Protein AF-A0A0Q6PTZ9-F1 (afdb_monomer)

Foldseek 3Di:
DDDQDPFNVVVQVVCCVVVVFHWDQDDDPPDFRTATPVRPDTHDGQGDDPDPDPCVVVSVVVVVVVVVVVPDDD

Nearest PDB structures (foldseek):
  5j4a-assembly2_C  TM=4.663E-01  e=4.414E-01  Burkholderia pseudomallei

Mean predicted aligned error: 9.44 Å

Structure (mmCIF, N/CA/C/O backbone):
data_AF-A0A0Q6PTZ9-F1
#
_entry.id   AF-A0A0Q6PTZ9-F1
#
loop_
_atom_site.group_PDB
_atom_site.id
_atom_site.type_symbol
_atom_site.label_atom_id
_atom_site.label_alt_id
_atom_site.label_comp_id
_atom_site.label_asym_id
_atom_site.label_entity_id
_atom_site.label_seq_id
_atom_site.pdbx_PDB_ins_code
_atom_site.Cartn_x
_atom_site.Cartn_y
_atom_site.Cartn_z
_atom_site.occupancy
_atom_site.B_iso_or_equiv
_atom_site.auth_seq_id
_atom_site.auth_comp_id
_atom_site.auth_asym_id
_atom_site.auth_atom_id
_atom_site.pdbx_PDB_model_num
ATOM 1 N N . MET A 1 1 ? 9.328 8.777 11.061 1.00 59.09 1 MET A N 1
ATOM 2 C CA . MET A 1 1 ? 8.486 8.499 9.888 1.00 59.09 1 MET A CA 1
ATOM 3 C C . MET A 1 1 ? 9.387 8.649 8.685 1.00 59.09 1 MET A C 1
ATOM 5 O O . MET A 1 1 ? 9.984 9.714 8.539 1.00 59.09 1 MET A O 1
ATOM 9 N N . ASN A 1 2 ? 9.613 7.563 7.949 1.00 63.75 2 ASN A N 1
ATOM 10 C CA . ASN A 1 2 ? 10.429 7.627 6.739 1.00 63.75 2 ASN A CA 1
ATOM 11 C C . ASN A 1 2 ? 9.686 8.431 5.667 1.00 63.75 2 ASN A C 1
ATOM 13 O O . ASN A 1 2 ? 8.480 8.652 5.761 1.00 63.75 2 ASN A O 1
ATOM 17 N N . GLN A 1 3 ? 10.423 8.946 4.689 1.00 73.50 3 GLN A N 1
ATOM 18 C CA . GLN A 1 3 ? 9.808 9.675 3.591 1.00 73.50 3 GLN A CA 1
ATOM 19 C C . GLN A 1 3 ? 9.088 8.682 2.670 1.00 73.50 3 GLN A C 1
ATOM 21 O O . GLN A 1 3 ? 9.721 7.751 2.172 1.00 73.50 3 GLN A O 1
ATOM 26 N N . GLU A 1 4 ? 7.792 8.913 2.448 1.00 76.56 4 GLU A N 1
ATOM 27 C CA . GLU A 1 4 ? 6.958 8.140 1.524 1.00 76.56 4 GLU A CA 1
ATOM 28 C C . GLU A 1 4 ? 7.602 8.100 0.132 1.00 76.56 4 GLU A C 1
ATOM 30 O O . GLU A 1 4 ? 7.983 9.135 -0.434 1.00 76.56 4 GLU A O 1
ATOM 35 N N . ARG A 1 5 ? 7.751 6.896 -0.425 1.00 79.75 5 ARG A N 1
ATOM 36 C CA . ARG A 1 5 ? 8.341 6.718 -1.755 1.00 79.75 5 ARG A CA 1
ATOM 37 C C . ARG A 1 5 ? 7.284 6.914 -2.849 1.00 79.75 5 ARG A C 1
ATOM 39 O O . ARG A 1 5 ? 6.117 6.585 -2.649 1.00 79.75 5 ARG A O 1
ATOM 46 N N . PRO A 1 6 ? 7.662 7.358 -4.063 1.00 81.69 6 PRO A N 1
ATOM 47 C CA . PRO A 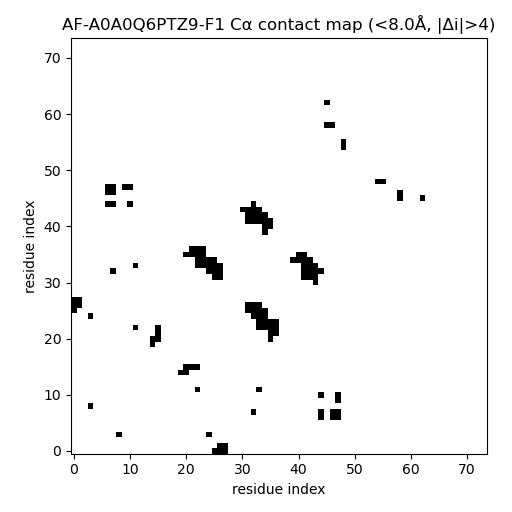1 6 ? 6.695 7.588 -5.143 1.00 81.69 6 PRO A CA 1
ATOM 48 C C . PRO A 1 6 ? 5.826 6.369 -5.496 1.00 81.69 6 PRO A C 1
ATOM 50 O O . PRO A 1 6 ? 4.652 6.514 -5.822 1.00 81.69 6 PRO A O 1
ATOM 53 N N . ASN A 1 7 ? 6.379 5.156 -5.417 1.00 77.06 7 ASN A N 1
ATOM 54 C CA . ASN A 1 7 ? 5.635 3.915 -5.645 1.00 77.06 7 ASN A CA 1
ATOM 55 C C . ASN A 1 7 ? 4.630 3.610 -4.523 1.00 77.06 7 ASN A C 1
ATOM 57 O O . ASN A 1 7 ? 3.574 3.049 -4.802 1.00 77.06 7 ASN A O 1
ATOM 61 N N . GLU A 1 8 ? 4.948 3.974 -3.281 1.00 78.62 8 GLU A N 1
ATOM 62 C CA . GLU A 1 8 ? 4.059 3.824 -2.126 1.00 78.62 8 GLU A CA 1
ATOM 63 C C . GLU A 1 8 ? 2.848 4.748 -2.285 1.00 78.62 8 GLU A C 1
ATOM 65 O O . GLU A 1 8 ? 1.711 4.279 -2.223 1.00 78.62 8 GLU A O 1
ATOM 70 N N . ALA A 1 9 ? 3.080 6.014 -2.649 1.00 85.06 9 ALA A N 1
ATOM 71 C CA . ALA A 1 9 ? 2.015 6.986 -2.891 1.00 85.06 9 ALA A CA 1
ATOM 72 C C . ALA A 1 9 ? 1.043 6.539 -4.002 1.00 85.06 9 ALA A C 1
ATOM 74 O O . ALA A 1 9 ? -0.177 6.655 -3.860 1.00 85.06 9 ALA A O 1
ATOM 75 N N . VAL A 1 10 ? 1.562 5.985 -5.104 1.00 8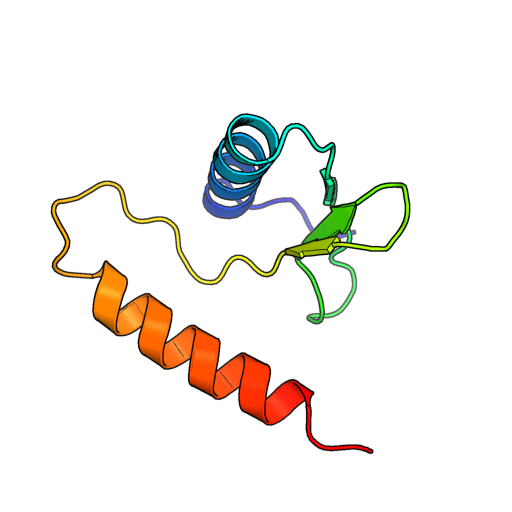5.00 10 VAL A N 1
ATOM 76 C CA . VAL A 1 10 ? 0.721 5.455 -6.192 1.00 85.00 10 VAL A CA 1
ATOM 77 C C . VAL A 1 10 ? -0.076 4.233 -5.731 1.00 85.00 10 VAL A C 1
ATOM 79 O O . VAL A 1 10 ? -1.267 4.130 -6.027 1.00 85.00 10 VAL A O 1
ATOM 82 N N . ALA A 1 11 ? 0.544 3.312 -4.986 1.00 83.38 11 ALA A N 1
ATOM 83 C CA . ALA A 1 11 ? -0.156 2.150 -4.441 1.00 83.38 11 ALA A CA 1
ATOM 84 C C . ALA A 1 11 ? -1.283 2.562 -3.488 1.00 83.38 11 ALA A C 1
ATOM 86 O O . ALA A 1 11 ? -2.395 2.048 -3.614 1.00 83.38 11 ALA A O 1
ATOM 87 N N . LYS A 1 12 ? -1.019 3.523 -2.593 1.00 86.56 12 LYS A N 1
ATOM 88 C CA . LYS A 1 12 ? -2.020 4.108 -1.699 1.00 86.56 12 LYS A CA 1
ATOM 89 C C . LYS A 1 12 ? -3.231 4.597 -2.492 1.00 86.56 12 LYS A C 1
ATOM 91 O O . LYS A 1 12 ? -4.336 4.123 -2.251 1.00 86.56 12 LYS A O 1
ATOM 96 N N . GLN A 1 13 ? -3.023 5.445 -3.500 1.00 88.62 13 GLN A N 1
ATOM 97 C CA . GLN A 1 13 ? -4.122 5.996 -4.304 1.00 88.62 13 GLN A CA 1
ATOM 98 C C . GLN A 1 13 ? -4.953 4.918 -5.014 1.00 88.62 13 GLN A C 1
ATOM 100 O O . GLN A 1 13 ? -6.177 5.034 -5.108 1.00 88.62 13 GLN A O 1
ATOM 105 N N . ILE A 1 14 ? -4.310 3.860 -5.521 1.00 85.69 14 ILE A N 1
ATOM 106 C CA . ILE A 1 14 ? -5.012 2.742 -6.167 1.00 85.69 14 ILE A CA 1
ATOM 107 C C . ILE A 1 14 ? -5.891 2.007 -5.150 1.00 85.69 14 ILE A C 1
ATOM 109 O O . ILE A 1 14 ? -7.062 1.751 -5.433 1.00 85.69 14 ILE A O 1
ATOM 113 N N . VAL A 1 15 ? -5.347 1.679 -3.977 1.00 85.25 15 VAL A N 1
ATOM 114 C CA . VAL A 1 15 ? -6.065 0.920 -2.943 1.00 85.25 15 VAL A CA 1
ATOM 115 C C . VAL A 1 15 ? -7.208 1.740 -2.350 1.00 85.25 15 VAL A C 1
ATOM 117 O O . VAL A 1 15 ? -8.327 1.235 -2.286 1.00 85.25 15 VAL A O 1
ATOM 120 N N . GLU A 1 16 ? -6.975 3.009 -2.007 1.00 89.19 16 GLU A N 1
ATOM 121 C CA . GLU A 1 16 ? -8.013 3.917 -1.498 1.00 89.19 16 GLU A CA 1
ATOM 122 C C . GLU A 1 16 ? -9.179 4.038 -2.487 1.00 89.19 16 GLU A C 1
ATOM 124 O O . GLU A 1 16 ? -10.342 3.900 -2.109 1.00 89.19 16 GLU A O 1
ATOM 129 N N . ARG A 1 17 ? -8.883 4.195 -3.785 1.00 90.31 17 ARG A N 1
ATOM 130 C CA . ARG A 1 17 ? -9.911 4.280 -4.832 1.00 90.31 17 ARG A CA 1
ATOM 131 C C . ARG A 1 17 ? -10.694 2.979 -5.016 1.00 90.31 17 ARG A C 1
ATOM 133 O O . ARG A 1 17 ? -11.897 3.034 -5.258 1.00 90.31 17 ARG A O 1
ATOM 140 N N . VAL A 1 18 ? -10.024 1.827 -4.988 1.00 87.38 18 VAL A N 1
ATOM 141 C CA . VAL A 1 18 ? -10.659 0.519 -5.233 1.00 87.38 18 VAL A CA 1
ATOM 142 C C . VAL A 1 18 ? -11.493 0.071 -4.037 1.00 87.38 18 VAL A C 1
ATOM 144 O O . VAL A 1 18 ? -12.568 -0.494 -4.225 1.00 87.38 18 VAL A O 1
ATOM 147 N N . MET A 1 19 ? -11.003 0.311 -2.821 1.00 83.69 19 MET A N 1
ATOM 148 C CA . MET A 1 19 ? -11.635 -0.165 -1.590 1.00 83.69 19 MET A CA 1
ATOM 149 C C . MET A 1 19 ? -12.545 0.872 -0.927 1.00 83.69 19 MET A C 1
ATOM 151 O O . MET A 1 19 ? -13.346 0.499 -0.075 1.00 83.69 19 MET A O 1
ATOM 155 N N . GLY A 1 20 ? -12.446 2.151 -1.299 1.00 89.00 20 GLY A N 1
ATOM 156 C CA . GLY A 1 20 ? -13.205 3.225 -0.657 1.00 89.00 20 GLY A CA 1
ATOM 157 C C . GLY A 1 20 ? -12.791 3.460 0.798 1.00 89.00 20 GLY A C 1
ATOM 158 O O . GLY A 1 20 ? -13.636 3.791 1.624 1.00 89.00 20 GLY A O 1
ATOM 159 N N . ILE A 1 21 ? -11.510 3.249 1.112 1.00 88.25 21 ILE A N 1
ATOM 160 C CA . ILE A 1 21 ? -10.924 3.447 2.446 1.00 88.25 21 ILE A CA 1
ATOM 161 C C . ILE A 1 21 ? -9.891 4.573 2.410 1.00 88.25 21 ILE A C 1
ATOM 163 O O . ILE A 1 21 ? -9.432 4.953 1.335 1.00 88.25 21 ILE A O 1
ATOM 167 N N . GLU A 1 22 ? -9.491 5.058 3.583 1.00 88.75 22 GLU A N 1
ATOM 168 C CA . GLU A 1 22 ? -8.384 6.002 3.748 1.00 88.75 22 GLU A CA 1
ATOM 169 C C . GLU A 1 22 ? -7.208 5.312 4.444 1.00 88.75 22 GLU A C 1
ATOM 171 O O . GLU A 1 22 ? -7.392 4.574 5.417 1.00 88.75 22 GLU A O 1
ATOM 176 N N . LEU A 1 23 ? -5.998 5.550 3.938 1.00 86.88 23 LEU A N 1
ATOM 177 C CA . LEU A 1 23 ? -4.763 4.929 4.400 1.00 86.88 23 LEU A CA 1
ATOM 178 C C . LEU A 1 23 ? -3.765 5.991 4.874 1.00 86.88 23 LEU A C 1
ATOM 180 O O . LEU A 1 23 ? -3.406 6.927 4.156 1.00 86.88 23 LEU A O 1
ATOM 184 N N . THR A 1 24 ? -3.248 5.819 6.085 1.00 85.75 24 THR A N 1
ATOM 185 C CA . THR A 1 24 ? -2.228 6.696 6.671 1.00 85.75 24 THR A CA 1
ATOM 186 C C . THR A 1 24 ? -0.868 6.022 6.602 1.00 85.75 24 THR A C 1
ATOM 188 O O . THR A 1 24 ? -0.751 4.839 6.912 1.00 85.75 24 THR A O 1
ATOM 191 N N . HIS A 1 25 ? 0.160 6.764 6.183 1.00 82.69 25 HIS A N 1
ATOM 192 C CA . HIS A 1 25 ? 1.520 6.233 6.111 1.00 82.69 25 HIS A CA 1
ATOM 193 C C . HIS A 1 25 ? 2.000 5.870 7.521 1.00 82.69 25 HIS A C 1
ATOM 195 O O . HIS A 1 25 ? 1.911 6.684 8.442 1.00 82.69 25 HIS A O 1
ATOM 201 N N . 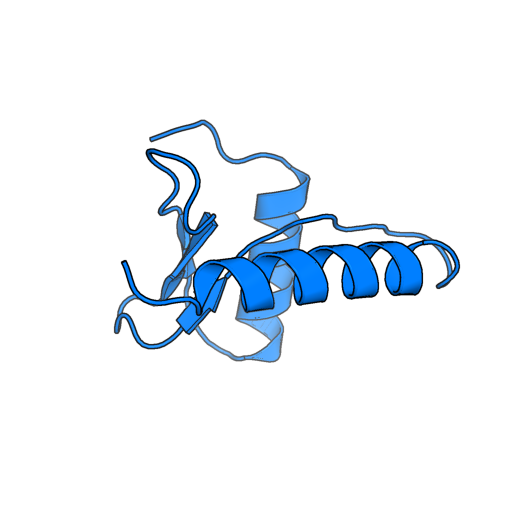ALA A 1 26 ? 2.454 4.632 7.693 1.00 78.56 26 ALA A N 1
ATOM 202 C CA . ALA A 1 26 ? 2.738 4.037 8.996 1.00 78.56 26 ALA A CA 1
ATOM 203 C C . ALA A 1 26 ? 4.200 3.578 9.142 1.00 78.56 26 ALA A C 1
ATOM 205 O O . ALA A 1 26 ? 4.589 3.129 10.227 1.00 78.56 26 ALA A O 1
ATOM 206 N N . ASP A 1 27 ? 5.036 3.727 8.102 1.00 68.62 27 ASP A N 1
ATOM 207 C CA . ASP A 1 27 ? 6.394 3.187 8.147 1.00 68.62 27 ASP A CA 1
ATOM 208 C C . ASP A 1 27 ? 7.297 3.961 9.118 1.00 68.62 27 ASP A C 1
ATOM 210 O O . ASP A 1 27 ? 7.618 5.155 8.989 1.00 68.62 27 ASP A O 1
ATOM 214 N N . THR A 1 28 ? 7.723 3.225 10.136 1.00 59.41 28 THR A N 1
ATOM 215 C CA . THR A 1 28 ? 8.730 3.664 11.094 1.00 59.41 28 THR A CA 1
ATOM 216 C C . THR A 1 28 ? 9.907 2.698 11.175 1.00 59.41 28 THR A C 1
ATOM 218 O O . THR A 1 28 ? 11.015 3.187 11.361 1.00 59.41 28 THR A O 1
ATOM 221 N N . HIS A 1 29 ? 9.724 1.380 10.991 1.00 54.31 29 HIS A N 1
ATOM 222 C CA . HIS A 1 29 ? 10.798 0.385 11.183 1.00 54.31 29 HIS A CA 1
ATOM 223 C C . HIS A 1 29 ? 10.653 -0.920 10.354 1.00 54.31 29 HIS A C 1
ATOM 225 O O . HIS A 1 29 ? 11.193 -1.951 10.755 1.00 54.31 29 HIS A O 1
ATOM 231 N N . GLY A 1 30 ? 9.975 -0.911 9.194 1.00 56.50 30 GLY A N 1
ATOM 232 C CA . GLY A 1 30 ? 10.014 -2.048 8.252 1.00 56.50 30 GLY A CA 1
ATOM 233 C C . GLY A 1 30 ? 8.925 -3.117 8.411 1.00 56.50 30 GLY A C 1
ATOM 234 O O . GLY A 1 30 ? 9.153 -4.273 8.048 1.00 56.50 30 GLY A O 1
ATOM 235 N N . GLY A 1 31 ? 7.760 -2.737 8.941 1.00 66.12 31 GLY A N 1
ATOM 236 C CA . GLY A 1 31 ? 6.588 -3.612 9.060 1.00 66.12 31 GLY A CA 1
ATOM 237 C C . GLY 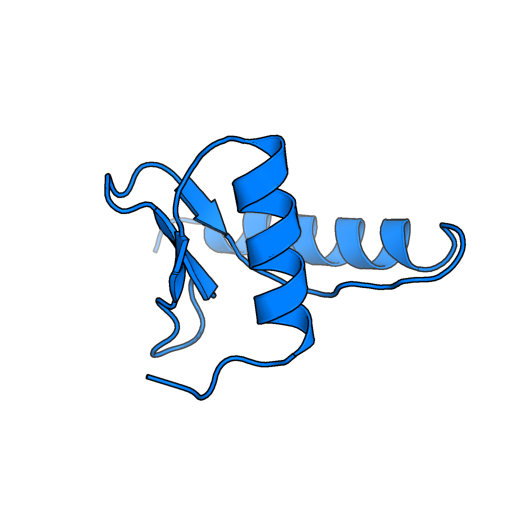A 1 31 ? 5.540 -3.370 7.972 1.00 66.12 31 GLY A C 1
ATOM 238 O O . GLY A 1 31 ? 5.304 -4.238 7.139 1.00 66.12 31 GLY A O 1
ATOM 239 N N . VAL A 1 32 ? 4.904 -2.196 8.000 1.00 68.25 32 VAL A N 1
ATOM 240 C CA . VAL A 1 32 ? 3.728 -1.853 7.187 1.00 68.25 32 VAL A CA 1
ATOM 241 C C . VAL A 1 32 ? 3.877 -0.427 6.659 1.00 68.25 32 VAL A C 1
ATOM 243 O O . VAL A 1 32 ? 4.189 0.477 7.434 1.00 68.25 32 VAL A O 1
ATOM 246 N N . ASP A 1 33 ? 3.613 -0.225 5.366 1.00 78.00 33 ASP A N 1
ATOM 247 C CA . ASP A 1 33 ? 3.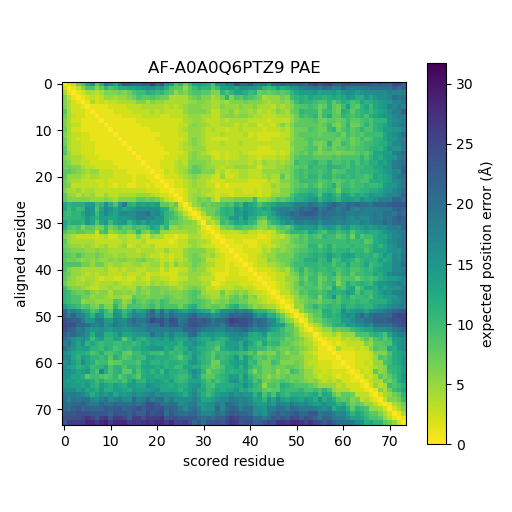753 1.088 4.725 1.00 78.00 33 ASP A CA 1
ATOM 248 C C . ASP A 1 33 ? 2.541 1.982 4.997 1.00 78.00 33 ASP A C 1
ATOM 250 O O . ASP A 1 33 ? 2.702 3.181 5.229 1.00 78.00 33 ASP A O 1
ATOM 254 N N . TYR A 1 34 ? 1.332 1.404 5.039 1.00 81.00 34 TYR A N 1
ATOM 255 C CA . TYR A 1 34 ? 0.115 2.127 5.408 1.00 81.00 34 TYR A CA 1
ATOM 256 C C . TYR A 1 34 ? -0.846 1.330 6.278 1.00 81.00 34 TYR A C 1
ATOM 258 O O . TYR A 1 34 ? -1.000 0.122 6.115 1.00 81.00 34 TYR A O 1
ATOM 266 N N . LEU A 1 35 ? -1.570 2.042 7.134 1.00 84.88 35 LEU A N 1
ATOM 267 C CA . LEU A 1 35 ? -2.644 1.498 7.954 1.00 84.88 35 LEU A CA 1
ATOM 268 C C . LEU A 1 35 ? -3.928 2.299 7.724 1.00 84.88 35 LEU A C 1
ATOM 270 O O . LEU A 1 35 ? -3.883 3.526 7.601 1.00 84.88 35 LEU A O 1
ATOM 274 N N . SER A 1 36 ? -5.072 1.624 7.674 1.00 85.12 36 SER A N 1
ATOM 275 C CA . SER A 1 36 ? -6.363 2.307 7.708 1.00 85.12 36 SER A CA 1
ATOM 276 C C . SER A 1 36 ? -6.602 2.968 9.065 1.00 85.12 36 SER A C 1
ATOM 278 O O . SER A 1 36 ? -6.064 2.548 10.090 1.00 85.12 36 SER A O 1
ATOM 280 N N . LEU A 1 37 ? -7.436 4.009 9.086 1.00 85.19 37 LEU A N 1
ATOM 281 C CA . LEU A 1 37 ? -7.742 4.754 10.315 1.00 85.19 37 LEU A CA 1
ATOM 282 C C . LEU A 1 37 ? -8.395 3.888 11.404 1.00 85.19 37 LEU A C 1
ATOM 284 O O . LEU A 1 37 ? -8.187 4.124 12.590 1.00 85.19 37 LEU A O 1
ATOM 288 N N . ASP A 1 38 ? -9.173 2.886 11.001 1.00 84.56 38 ASP A N 1
ATOM 289 C CA . ASP A 1 38 ? -9.804 1.914 11.897 1.00 84.56 38 ASP A CA 1
ATOM 290 C C . ASP A 1 38 ? -8.870 0.747 12.280 1.00 84.56 38 ASP A C 1
ATOM 292 O O . ASP A 1 38 ? -9.256 -0.123 13.059 1.00 84.56 38 ASP A O 1
ATOM 296 N N . GLY A 1 39 ? -7.647 0.714 11.739 1.00 80.50 39 GLY A N 1
ATOM 297 C CA . GLY A 1 39 ? -6.643 -0.313 12.005 1.00 80.50 39 GLY A CA 1
ATOM 298 C C . GLY A 1 39 ? -6.954 -1.692 11.417 1.00 80.50 39 GLY A C 1
ATOM 299 O O . GLY A 1 39 ? -6.250 -2.649 11.734 1.00 80.50 39 GLY A O 1
ATOM 300 N N . THR A 1 40 ? -7.992 -1.827 10.587 1.00 84.25 40 THR A N 1
ATOM 301 C CA . THR A 1 40 ? -8.427 -3.128 10.050 1.00 84.25 40 THR A CA 1
ATOM 302 C C . THR A 1 40 ? -7.655 -3.563 8.805 1.00 84.25 40 THR A 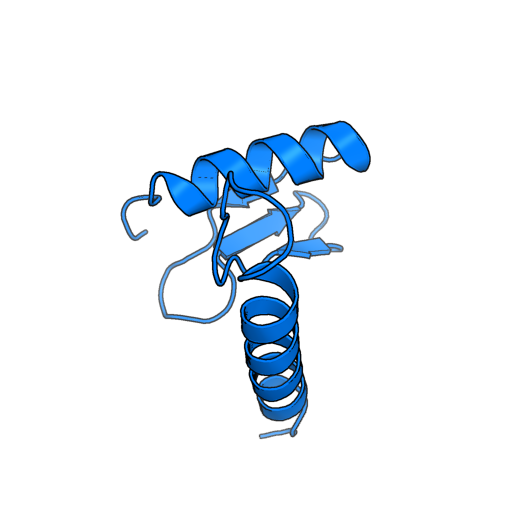C 1
ATOM 304 O O . THR A 1 40 ? -7.582 -4.759 8.515 1.00 84.25 40 THR A O 1
ATOM 307 N N . VAL A 1 41 ? -7.053 -2.616 8.081 1.00 79.94 41 VAL A N 1
ATOM 308 C CA . VAL A 1 41 ? -6.313 -2.857 6.840 1.00 79.94 41 VAL A CA 1
ATOM 309 C C . VAL A 1 41 ? -4.880 -2.364 6.984 1.00 79.94 41 VAL A C 1
ATOM 311 O O . VAL A 1 41 ? -4.635 -1.193 7.264 1.00 79.94 41 VAL A O 1
ATOM 314 N N . ALA A 1 42 ? -3.932 -3.259 6.720 1.00 83.94 42 ALA A N 1
ATOM 315 C CA . ALA A 1 42 ? -2.519 -2.949 6.563 1.00 83.94 42 ALA A CA 1
ATOM 316 C C . ALA A 1 42 ? -2.118 -3.136 5.093 1.00 83.94 42 ALA A C 1
ATOM 318 O O . ALA A 1 42 ? -2.445 -4.156 4.482 1.00 83.94 42 ALA A O 1
ATOM 319 N N . LEU A 1 43 ? -1.406 -2.162 4.530 1.00 80.81 43 LEU A N 1
ATOM 320 C CA . LEU A 1 43 ? -0.887 -2.199 3.168 1.00 80.81 43 LEU A CA 1
ATOM 321 C C . LEU A 1 43 ? 0.641 -2.180 3.194 1.00 80.81 43 LEU A C 1
ATOM 323 O O . LEU A 1 43 ? 1.256 -1.252 3.717 1.00 80.81 43 LEU A O 1
ATOM 327 N N . GLU A 1 44 ? 1.235 -3.193 2.571 1.00 82.00 44 GLU A N 1
ATOM 328 C CA . GLU A 1 44 ? 2.668 -3.276 2.313 1.00 82.00 44 GLU A CA 1
ATOM 329 C C . GLU A 1 44 ? 2.922 -3.216 0.799 1.00 82.00 44 GLU A C 1
ATOM 331 O O . GLU A 1 44 ? 2.444 -4.046 0.019 1.00 82.00 44 GLU A O 1
ATOM 336 N N . VAL A 1 45 ? 3.679 -2.217 0.365 1.00 78.12 45 VAL A N 1
ATOM 337 C CA . VAL A 1 45 ? 3.953 -1.890 -1.028 1.00 78.12 45 VAL A CA 1
ATOM 338 C C . VAL A 1 45 ? 5.332 -2.410 -1.411 1.00 78.12 45 VAL A C 1
ATOM 340 O O . VAL A 1 45 ? 6.365 -1.774 -1.230 1.00 78.12 45 VAL A O 1
ATOM 343 N N . THR A 1 46 ? 5.359 -3.579 -2.048 1.00 74.25 46 THR A N 1
ATOM 344 C CA . THR A 1 46 ? 6.623 -4.144 -2.550 1.00 74.25 46 THR A CA 1
ATOM 345 C C . THR A 1 46 ? 7.085 -3.485 -3.857 1.00 74.25 46 THR A C 1
ATOM 347 O O . THR A 1 46 ? 8.268 -3.193 -4.022 1.00 74.25 46 THR A O 1
ATOM 350 N N . ALA A 1 47 ? 6.180 -3.287 -4.820 1.00 69.00 47 ALA A N 1
ATOM 351 C CA . ALA A 1 47 ? 6.469 -2.641 -6.100 1.00 69.00 47 ALA A CA 1
ATOM 352 C C . ALA A 1 47 ? 5.168 -2.231 -6.802 1.00 69.00 47 ALA A C 1
ATOM 354 O O . ALA A 1 47 ? 4.199 -2.987 -6.795 1.00 69.00 47 ALA A O 1
ATOM 355 N N . VAL A 1 48 ? 5.189 -1.085 -7.483 1.00 68.44 48 VAL A N 1
ATOM 356 C CA . VAL A 1 48 ? 4.161 -0.693 -8.455 1.00 68.44 48 VAL A CA 1
ATOM 357 C C . VAL A 1 48 ? 4.839 -0.605 -9.814 1.00 68.44 48 VAL A C 1
ATOM 359 O O . VAL A 1 48 ? 5.819 0.119 -9.969 1.00 68.44 48 VAL A O 1
ATOM 362 N N . THR A 1 49 ? 4.363 -1.377 -10.789 1.00 64.94 49 THR A N 1
ATOM 363 C CA . THR A 1 49 ? 4.907 -1.375 -12.153 1.00 64.94 49 THR A CA 1
ATOM 364 C C . THR A 1 49 ? 3.819 -0.990 -13.136 1.00 64.94 49 THR A C 1
ATOM 366 O O . THR A 1 49 ? 2.851 -1.738 -13.286 1.00 64.94 49 THR A O 1
ATOM 369 N N . ASP A 1 50 ? 4.011 0.129 -13.829 1.00 62.88 50 ASP A N 1
ATOM 370 C CA . ASP A 1 50 ? 3.149 0.565 -14.923 1.00 62.88 50 ASP A CA 1
ATOM 371 C C . ASP A 1 50 ? 3.737 0.032 -16.241 1.00 62.88 50 ASP A C 1
ATOM 373 O O . ASP A 1 50 ? 4.655 0.601 -16.829 1.00 62.88 50 ASP A O 1
ATOM 377 N N . GLY A 1 51 ? 3.338 -1.182 -16.621 1.00 46.72 51 GLY A N 1
ATOM 378 C CA . GLY A 1 51 ? 3.890 -1.879 -17.783 1.00 46.72 51 GLY A CA 1
ATOM 379 C C . GLY A 1 51 ? 3.396 -3.319 -17.866 1.00 46.72 51 GLY A C 1
ATOM 380 O O . GLY A 1 51 ? 3.575 -4.101 -16.933 1.00 46.72 51 GLY A O 1
ATOM 381 N N . GLU A 1 52 ? 2.743 -3.650 -18.981 1.00 51.66 52 GLU A N 1
ATOM 382 C CA . GLU A 1 52 ? 2.089 -4.924 -19.308 1.00 51.66 52 GLU A CA 1
ATOM 383 C C . GLU A 1 52 ? 2.643 -6.160 -18.572 1.00 51.66 52 GLU A C 1
ATOM 385 O O . GLU A 1 52 ? 3.598 -6.779 -19.030 1.00 51.66 52 GLU A O 1
ATOM 390 N N . LYS A 1 53 ? 1.997 -6.540 -17.455 1.00 56.62 53 LYS A N 1
ATOM 391 C CA . LYS A 1 53 ? 1.919 -7.865 -16.780 1.00 56.62 53 LYS A CA 1
ATOM 392 C C . LYS A 1 53 ? 3.198 -8.695 -16.517 1.00 56.62 53 LYS A C 1
ATOM 394 O O . LYS A 1 53 ? 3.133 -9.611 -15.696 1.00 56.62 53 LYS A O 1
ATOM 399 N N . LYS A 1 54 ? 4.352 -8.431 -17.134 1.00 57.28 54 LYS A N 1
ATOM 400 C CA . LYS A 1 54 ? 5.550 -9.288 -17.100 1.00 57.28 54 LYS A CA 1
ATOM 401 C C . LYS A 1 54 ? 6.278 -9.238 -15.752 1.00 57.28 54 LYS A C 1
ATOM 403 O O . LYS A 1 54 ? 6.851 -10.246 -15.355 1.00 57.28 54 LYS A O 1
ATOM 408 N N . GLY A 1 55 ? 6.202 -8.123 -15.018 1.00 60.50 55 GLY A N 1
ATOM 409 C CA . GLY A 1 55 ? 6.810 -7.973 -13.684 1.00 60.50 55 GLY A CA 1
ATOM 410 C C . GLY A 1 55 ? 5.892 -8.332 -12.507 1.00 60.50 55 GLY A C 1
ATOM 411 O O . GLY A 1 55 ? 6.370 -8.776 -11.461 1.00 60.50 55 GLY A O 1
ATOM 412 N N . ALA A 1 56 ? 4.573 -8.212 -12.691 1.00 65.12 56 ALA A N 1
ATOM 413 C CA . ALA A 1 56 ? 3.587 -8.320 -11.614 1.00 65.12 56 ALA A CA 1
ATOM 414 C C . ALA A 1 56 ? 3.585 -9.696 -10.924 1.00 65.12 56 ALA A C 1
ATOM 416 O O . ALA A 1 56 ? 3.528 -9.775 -9.701 1.00 65.12 56 ALA A O 1
ATOM 417 N N . ARG A 1 57 ? 3.733 -10.791 -11.686 1.00 68.25 57 ARG A N 1
ATOM 418 C CA . ARG A 1 57 ? 3.800 -12.153 -11.117 1.00 68.25 57 ARG A CA 1
ATOM 419 C C . ARG A 1 57 ? 5.030 -12.368 -10.234 1.00 68.25 57 ARG A C 1
ATOM 421 O O . ARG A 1 57 ? 4.948 -13.049 -9.217 1.00 68.25 57 ARG A O 1
ATOM 428 N N . GLY A 1 58 ? 6.171 -11.800 -10.624 1.00 69.88 58 GLY A N 1
ATOM 429 C CA . GLY A 1 58 ? 7.402 -11.887 -9.840 1.00 69.88 58 GLY A CA 1
ATOM 430 C C . GLY A 1 58 ? 7.316 -11.074 -8.550 1.00 69.88 58 GLY A C 1
ATOM 431 O O . GLY A 1 58 ? 7.761 -11.545 -7.505 1.00 69.88 58 GLY A O 1
ATOM 432 N N . ALA A 1 59 ? 6.714 -9.884 -8.619 1.00 68.56 59 ALA A N 1
ATOM 433 C CA . ALA A 1 59 ? 6.446 -9.051 -7.450 1.00 68.56 59 ALA A CA 1
ATOM 434 C C . ALA A 1 59 ? 5.472 -9.738 -6.478 1.00 68.56 59 ALA A C 1
ATOM 436 O O . ALA A 1 59 ? 5.783 -9.840 -5.293 1.00 68.56 59 ALA A O 1
ATOM 437 N N . LEU A 1 60 ? 4.372 -10.304 -6.991 1.00 70.12 60 LEU A N 1
ATOM 438 C CA . LEU A 1 60 ? 3.393 -11.052 -6.196 1.00 70.12 60 LEU A CA 1
ATOM 439 C C . LEU A 1 60 ? 4.043 -12.230 -5.460 1.00 70.12 60 LEU A C 1
ATOM 441 O O . LEU A 1 60 ? 3.962 -12.309 -4.240 1.00 70.12 60 LEU A O 1
ATOM 445 N N . ARG A 1 61 ? 4.790 -13.084 -6.175 1.00 72.88 61 ARG A N 1
ATOM 446 C CA . ARG A 1 61 ? 5.470 -14.243 -5.571 1.00 72.88 61 ARG A CA 1
ATOM 447 C C . ARG A 1 61 ? 6.444 -13.844 -4.453 1.00 72.88 61 ARG A C 1
ATOM 449 O O . ARG A 1 61 ? 6.604 -14.576 -3.479 1.00 72.88 61 ARG A O 1
ATOM 456 N N . LYS A 1 62 ? 7.138 -12.709 -4.594 1.00 70.69 62 LYS A N 1
ATOM 457 C CA . LYS A 1 62 ? 8.051 -12.195 -3.556 1.00 70.69 62 LYS A CA 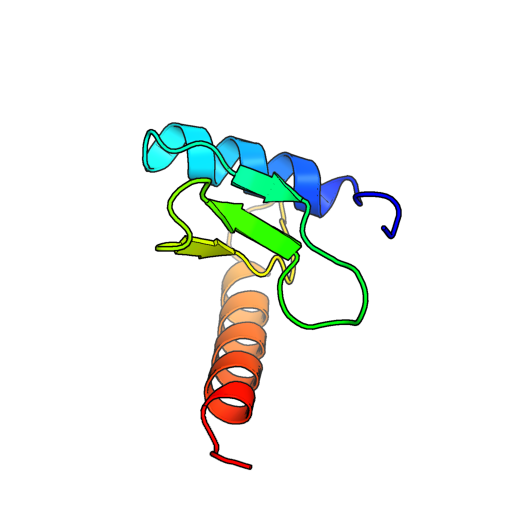1
ATOM 458 C C . LYS A 1 62 ? 7.289 -11.659 -2.342 1.00 70.69 62 LYS A C 1
ATOM 460 O O . LYS A 1 62 ? 7.728 -11.906 -1.222 1.00 70.69 62 LYS A O 1
ATOM 465 N N . SER A 1 63 ? 6.174 -10.967 -2.573 1.00 68.31 63 SER A N 1
ATOM 466 C CA . SER A 1 63 ? 5.297 -10.442 -1.521 1.00 68.31 63 SER A CA 1
ATOM 467 C C . SER A 1 63 ? 4.670 -11.573 -0.696 1.00 68.31 63 SER A C 1
ATOM 469 O O . SER A 1 63 ? 4.821 -11.581 0.522 1.00 68.31 63 SER A O 1
ATOM 471 N N . GLU A 1 64 ? 4.105 -12.605 -1.334 1.00 74.44 64 GLU A N 1
ATOM 472 C CA . GLU A 1 64 ? 3.549 -13.785 -0.644 1.00 74.44 64 GLU A CA 1
ATOM 473 C C . GLU A 1 64 ? 4.591 -14.477 0.248 1.00 74.44 64 GLU A C 1
ATOM 475 O O . GLU A 1 64 ? 4.328 -14.799 1.406 1.00 74.44 64 GLU A O 1
ATOM 480 N N . ALA A 1 65 ? 5.817 -14.652 -0.258 1.00 71.38 65 ALA A N 1
ATOM 481 C CA . ALA A 1 65 ? 6.912 -15.252 0.502 1.00 71.38 65 ALA A CA 1
ATOM 482 C C . ALA A 1 65 ? 7.406 -14.386 1.679 1.00 71.38 65 ALA A C 1
ATOM 484 O O . ALA A 1 65 ? 8.103 -14.903 2.562 1.00 71.38 65 ALA A O 1
ATOM 485 N N . LYS A 1 66 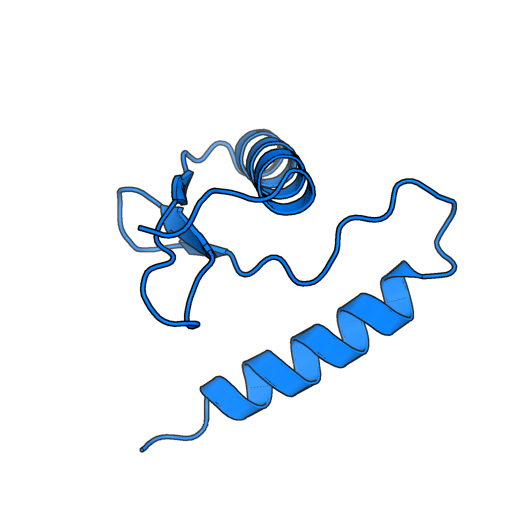? 7.108 -13.079 1.677 1.00 66.12 66 LYS A N 1
ATOM 486 C CA . LYS A 1 66 ? 7.401 -12.153 2.779 1.00 66.12 66 LYS A CA 1
ATOM 487 C C . LYS A 1 66 ? 6.265 -12.16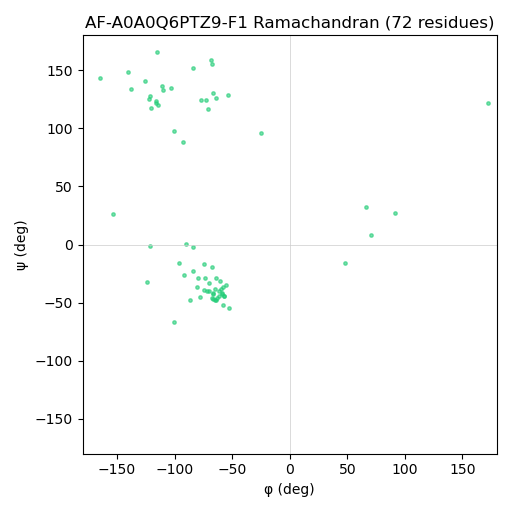3 3.805 1.00 66.12 66 LYS A C 1
ATOM 489 O O . LYS A 1 66 ? 6.542 -12.388 4.979 1.00 66.12 66 LYS A O 1
ATOM 494 N N . GLY A 1 67 ? 5.011 -12.060 3.361 1.00 61.97 67 GLY A N 1
ATOM 495 C CA . GLY A 1 67 ? 3.829 -12.155 4.227 1.00 61.97 67 GLY A CA 1
ATOM 496 C C . GLY A 1 67 ? 3.748 -13.488 4.980 1.00 61.97 67 GLY A C 1
ATOM 497 O O . GLY A 1 67 ? 3.529 -13.506 6.187 1.00 61.97 67 GLY A O 1
ATOM 498 N N . ALA A 1 68 ? 4.054 -14.607 4.315 1.00 61.03 68 ALA A N 1
ATOM 499 C CA . ALA A 1 68 ? 4.117 -15.921 4.964 1.00 61.03 68 ALA A CA 1
ATOM 500 C C . ALA A 1 68 ? 5.219 -16.020 6.038 1.00 61.03 68 ALA A C 1
ATOM 502 O O . ALA A 1 68 ? 5.078 -16.774 6.996 1.00 61.03 68 ALA A O 1
ATOM 503 N N . ARG A 1 69 ? 6.311 -15.254 5.902 1.00 59.00 69 ARG A N 1
ATOM 504 C CA . ARG A 1 69 ? 7.378 -15.177 6.912 1.00 59.00 69 ARG A CA 1
ATOM 505 C C . ARG A 1 69 ? 7.024 -14.262 8.084 1.00 59.00 69 ARG A C 1
ATOM 507 O O . ARG A 1 69 ? 7.496 -14.521 9.183 1.00 59.00 69 ARG A O 1
ATOM 514 N N . GLY A 1 70 ? 6.200 -13.239 7.861 1.00 52.38 70 GLY A N 1
ATOM 515 C CA . GLY A 1 70 ? 5.675 -12.364 8.915 1.00 52.38 70 GLY A CA 1
ATOM 516 C C . GLY A 1 70 ? 4.578 -13.003 9.778 1.00 52.38 70 GLY A C 1
ATOM 517 O O . GLY A 1 70 ? 4.307 -12.507 10.863 1.00 52.38 70 GLY A O 1
ATOM 518 N N . LEU A 1 71 ? 3.973 -14.108 9.319 1.00 48.59 71 LEU A N 1
ATOM 519 C CA . LEU A 1 71 ? 2.942 -14.875 10.037 1.00 48.59 71 LEU A CA 1
ATOM 520 C C . LEU A 1 71 ? 3.498 -15.995 10.937 1.00 48.59 71 LEU A C 1
ATOM 522 O O . LEU A 1 71 ? 2.720 -16.707 11.571 1.00 48.59 71 LEU A O 1
ATOM 526 N N . LEU A 1 72 ? 4.821 -16.181 10.999 1.00 37.31 72 LEU A N 1
ATOM 527 C CA . LEU A 1 72 ? 5.422 -17.068 11.995 1.00 37.31 72 LEU A CA 1
ATOM 528 C C . LEU A 1 72 ? 5.441 -16.340 13.349 1.00 37.31 72 LEU A C 1
ATOM 530 O O . LEU A 1 72 ? 5.977 -15.231 13.413 1.00 37.31 72 LEU A O 1
ATOM 534 N N . PRO A 1 73 ? 4.861 -16.925 14.413 1.00 38.28 73 PRO A N 1
ATOM 535 C CA . PRO A 1 73 ? 4.849 -16.296 15.723 1.00 38.28 73 PRO A CA 1
ATOM 536 C C . PRO A 1 73 ? 6.282 -16.235 16.259 1.00 38.28 73 PRO A C 1
ATOM 538 O O . PRO A 1 73 ? 6.999 -17.239 16.239 1.00 38.28 73 PRO A O 1
ATOM 541 N N . TRP A 1 74 ? 6.677 -15.050 16.717 1.00 44.56 74 TRP A N 1
ATOM 542 C CA . TRP A 1 74 ? 7.721 -14.888 17.724 1.00 44.56 74 TRP A CA 1
ATOM 543 C C . TRP A 1 74 ? 7.065 -14.947 19.099 1.00 44.56 74 TRP A C 1
ATOM 545 O O . TRP A 1 74 ? 5.999 -14.305 19.251 1.00 44.56 74 TRP A O 1
#

Solvent-accessible surface area (backbone atoms only — not comparable to full-atom values): 4714 Å² total; per-residue (Å²): 112,66,80,85,48,75,52,45,56,51,51,49,56,52,49,28,69,75,70,74,51,63,72,43,80,54,35,72,84,85,82,40,46,24,31,26,88,86,66,82,46,77,42,71,75,87,80,70,77,96,63,88,71,76,58,55,61,60,53,48,58,53,48,53,63,46,55,61,59,69,69,57,86,128

Sequence (74 aa):
MNQERPNEAVAKQIVERVMGIELTHADTHGGVDYLSLDGTVALEVTAVTDGEKKGARGALRKSEAKGARGLLPW

pLDDT: mean 72.47, std 13.12, range [37.31, 90.31]

Secondary structure (DSSP, 8-state):
-PPPPHHHHHHHHHHHHHHT--EEE--SSSS-SEEETTS--EE-------SSSTTHHHHHHHHHHHHHHHTS--

Radius of gyration: 12.9 Å; Cα contacts (8 Å, |Δi|>4): 67; chains: 1; bounding box: 24×27×37 Å